Protein AF-A0A8C9AZC6-F1 (afdb_monomer)

Secondary structure (DSSP, 8-state):
----HHHHHTGGGT---HHHHHHHHHHHHHHHHH-TTTGGG--HHHHHHHHHHHHHHHTT----HHHHHHHTT--HHHHHHHHHHHHHHHT-S----HHHHHHHTT-GGGHHHHHHHHHHHHHHS-HHHHTT--TTSHHHHHHHHHHHHHHHHHHHHHHHHTTSS--

Structure (mmCIF, N/CA/C/O backbone):
data_AF-A0A8C9AZC6-F1
#
_entry.id   AF-A0A8C9AZC6-F1
#
loop_
_atom_site.group_PDB
_atom_site.id
_atom_site.type_symbol
_atom_site.label_atom_id
_atom_site.label_alt_id
_atom_site.label_comp_id
_atom_site.label_asym_id
_atom_site.label_entity_id
_atom_site.label_seq_id
_atom_site.pdbx_PDB_ins_code
_atom_site.Cartn_x
_atom_site.Cartn_y
_atom_site.Cartn_z
_atom_site.occupancy
_atom_site.B_iso_or_equiv
_atom_site.auth_seq_id
_atom_site.auth_comp_id
_atom_site.auth_asym_id
_atom_site.auth_atom_id
_atom_site.pdbx_PDB_model_num
ATOM 1 N N . MET A 1 1 ? 10.351 14.699 -25.843 1.00 40.12 1 MET A N 1
ATOM 2 C CA . MET A 1 1 ? 9.679 14.508 -24.543 1.00 40.12 1 MET A CA 1
ATOM 3 C C . MET A 1 1 ? 10.680 13.788 -23.674 1.00 40.12 1 MET A C 1
ATOM 5 O O . MET A 1 1 ? 11.102 12.712 -24.073 1.00 40.12 1 MET A O 1
ATOM 9 N N . GLU A 1 2 ? 11.167 14.421 -22.611 1.00 40.81 2 GLU A N 1
ATOM 10 C CA . GLU A 1 2 ? 12.113 13.778 -21.697 1.00 40.81 2 GLU A CA 1
ATOM 11 C C . GLU A 1 2 ? 11.433 12.533 -21.125 1.00 40.81 2 GLU A C 1
ATOM 13 O O . GLU A 1 2 ? 10.429 12.625 -20.420 1.00 40.81 2 GLU A O 1
ATOM 18 N N . THR A 1 3 ? 11.904 11.355 -21.525 1.00 55.03 3 THR A N 1
ATOM 19 C CA . THR A 1 3 ? 11.431 10.088 -20.983 1.00 55.03 3 THR A CA 1
ATOM 20 C C . THR A 1 3 ? 11.863 10.040 -19.528 1.00 55.03 3 THR A C 1
ATOM 22 O O . THR A 1 3 ? 13.021 9.771 -19.224 1.00 55.03 3 THR A O 1
ATOM 25 N N . GLY A 1 4 ? 10.940 10.344 -18.616 1.00 80.62 4 GLY A N 1
ATOM 26 C CA . GLY A 1 4 ? 11.171 10.159 -17.187 1.00 80.62 4 GLY A CA 1
ATOM 27 C C . GLY A 1 4 ? 11.556 8.708 -16.872 1.00 80.62 4 GLY A C 1
ATOM 28 O O . GLY A 1 4 ? 11.388 7.806 -17.697 1.00 80.62 4 GLY A O 1
ATOM 29 N N . LEU A 1 5 ? 12.046 8.458 -15.655 1.00 87.88 5 LEU A N 1
ATOM 30 C CA . LEU A 1 5 ? 12.464 7.124 -15.189 1.00 87.88 5 LEU A CA 1
ATOM 31 C C . LEU A 1 5 ? 11.436 6.019 -15.506 1.00 87.88 5 LEU A C 1
ATOM 33 O O . LEU A 1 5 ? 11.814 4.913 -15.892 1.00 87.88 5 LEU A O 1
ATOM 37 N N . ILE A 1 6 ? 10.140 6.335 -15.416 1.00 91.38 6 ILE A N 1
ATOM 38 C CA . ILE A 1 6 ? 9.034 5.429 -15.754 1.00 91.38 6 ILE A CA 1
ATOM 39 C C . ILE A 1 6 ? 9.075 5.002 -17.228 1.00 91.38 6 ILE A C 1
ATOM 41 O O . ILE A 1 6 ? 8.999 3.809 -17.517 1.00 91.38 6 ILE A O 1
ATOM 45 N N . GLY A 1 7 ? 9.275 5.943 -18.153 1.00 88.69 7 GLY A N 1
ATOM 46 C CA . GLY A 1 7 ? 9.350 5.671 -19.590 1.00 88.69 7 GLY A CA 1
ATOM 47 C C . GLY A 1 7 ? 10.542 4.797 -19.991 1.00 88.69 7 GLY A C 1
ATOM 48 O O . GLY A 1 7 ? 10.451 4.048 -20.958 1.00 88.69 7 GLY A O 1
ATOM 49 N N . HIS A 1 8 ? 11.641 4.831 -19.229 1.00 90.31 8 HIS A N 1
ATOM 50 C CA . HIS A 1 8 ? 12.798 3.957 -19.459 1.00 90.31 8 HIS A CA 1
ATOM 51 C C . HIS A 1 8 ? 12.644 2.559 -18.845 1.00 90.31 8 HIS A C 1
ATOM 53 O O . HIS A 1 8 ? 13.158 1.580 -19.392 1.00 90.31 8 HIS A O 1
ATOM 59 N N . LEU A 1 9 ? 11.965 2.445 -17.702 1.00 92.12 9 LEU A N 1
ATOM 60 C CA . LEU A 1 9 ? 11.831 1.181 -16.973 1.00 92.12 9 LEU A CA 1
ATOM 61 C C . LEU A 1 9 ? 10.645 0.342 -17.453 1.00 92.12 9 LEU A C 1
ATOM 63 O O . LEU A 1 9 ? 10.752 -0.882 -17.503 1.00 92.12 9 LEU A O 1
ATOM 67 N N . ALA A 1 10 ? 9.541 0.973 -17.845 1.00 91.69 10 ALA A N 1
ATOM 68 C CA . ALA A 1 10 ? 8.328 0.268 -18.237 1.00 91.69 10 ALA A CA 1
ATOM 69 C C . ALA A 1 10 ? 8.499 -0.670 -19.451 1.00 91.69 10 ALA A C 1
ATOM 71 O O . ALA A 1 10 ? 8.075 -1.826 -19.353 1.00 91.69 10 ALA A O 1
ATOM 72 N N . PRO A 1 11 ? 9.214 -0.293 -20.535 1.00 91.12 11 PRO A N 1
ATOM 73 C CA . PRO A 1 11 ? 9.454 -1.207 -21.653 1.00 91.12 11 PRO A CA 1
ATOM 74 C C . PRO A 1 11 ? 10.230 -2.462 -21.238 1.00 91.12 11 PRO A C 1
ATOM 76 O O . PRO A 1 11 ? 9.986 -3.545 -21.763 1.00 91.12 11 PRO A O 1
ATOM 79 N N . ARG A 1 12 ? 11.127 -2.351 -20.245 1.00 89.69 12 ARG A N 1
ATOM 80 C CA . ARG A 1 12 ? 11.892 -3.493 -19.712 1.00 89.69 12 ARG A CA 1
ATOM 81 C C . ARG A 1 12 ? 11.015 -4.495 -18.965 1.00 89.69 12 ARG A C 1
ATOM 83 O O . ARG A 1 12 ? 11.446 -5.629 -18.783 1.00 89.69 12 ARG A O 1
ATOM 90 N N . LEU A 1 13 ? 9.837 -4.066 -18.518 1.00 88.00 13 LEU A N 1
ATOM 91 C CA . LEU A 1 13 ? 8.831 -4.869 -17.823 1.00 88.00 13 LEU A CA 1
ATOM 92 C C . LEU A 1 13 ? 7.727 -5.369 -18.767 1.00 88.00 13 LEU A C 1
ATOM 94 O O . LEU A 1 13 ? 6.790 -6.011 -18.307 1.00 88.00 13 LEU A O 1
ATOM 98 N N . GLY A 1 14 ? 7.813 -5.069 -20.069 1.00 88.38 14 GLY A N 1
ATOM 99 C CA . GLY A 1 14 ? 6.751 -5.375 -21.031 1.00 88.38 14 GLY A CA 1
ATOM 100 C C . GLY A 1 14 ? 5.516 -4.478 -20.889 1.00 88.38 14 GLY A C 1
ATOM 101 O O . GLY A 1 14 ? 4.461 -4.797 -21.429 1.00 88.38 14 GLY A O 1
ATOM 102 N N . LEU A 1 15 ? 5.633 -3.355 -20.173 1.00 88.69 15 LEU A N 1
ATOM 103 C CA . LEU A 1 15 ? 4.550 -2.400 -19.975 1.00 88.69 15 LEU A CA 1
ATOM 104 C C . LEU A 1 15 ? 4.584 -1.340 -21.077 1.00 88.69 15 LEU A C 1
ATOM 106 O O . LEU A 1 15 ? 5.461 -0.476 -21.100 1.00 88.69 15 LEU A O 1
ATOM 110 N N . ALA A 1 16 ? 3.606 -1.403 -21.976 1.00 86.50 16 ALA A N 1
ATOM 111 C CA . ALA A 1 16 ? 3.391 -0.406 -23.027 1.00 86.50 16 ALA A CA 1
ATOM 112 C C . ALA A 1 16 ? 2.029 0.296 -22.910 1.00 86.50 16 ALA A C 1
ATOM 114 O O . ALA A 1 16 ? 1.743 1.227 -23.661 1.00 86.50 16 ALA A O 1
ATOM 115 N N . GLU A 1 17 ? 1.177 -0.146 -21.981 1.00 90.12 17 GLU A N 1
ATOM 116 C CA . GLU A 1 17 ? -0.163 0.403 -21.835 1.00 90.12 17 GLU A CA 1
ATOM 117 C C . GLU A 1 17 ? -0.101 1.830 -21.258 1.00 90.12 17 GLU A C 1
ATOM 119 O O . GLU A 1 17 ? 0.366 2.021 -20.130 1.00 90.12 17 GLU A O 1
ATOM 124 N N . PRO A 1 18 ? -0.609 2.847 -21.979 1.00 89.56 18 PRO A N 1
ATOM 125 C CA . PRO A 1 18 ? -0.495 4.243 -21.557 1.00 89.56 18 PRO A CA 1
ATOM 126 C C . PRO A 1 18 ? -1.233 4.528 -20.242 1.00 89.56 18 PRO A C 1
ATOM 128 O O . PRO A 1 18 ? -0.834 5.420 -19.492 1.00 89.56 18 PRO A O 1
ATOM 131 N N . GLY A 1 19 ? -2.280 3.754 -19.930 1.00 91.62 19 GLY A N 1
ATOM 132 C CA . GLY A 1 19 ? -2.990 3.830 -18.653 1.00 91.62 19 GLY A CA 1
ATOM 133 C C . GLY A 1 19 ? -2.082 3.512 -17.465 1.00 91.62 19 GLY A C 1
ATOM 134 O O . GLY A 1 19 ? -2.041 4.285 -16.505 1.00 91.62 19 GLY A O 1
ATOM 135 N N . VAL A 1 20 ? -1.310 2.424 -17.565 1.00 92.81 20 VAL A N 1
ATOM 136 C CA . VAL A 1 20 ? -0.377 1.980 -16.519 1.00 92.81 20 VAL A CA 1
ATOM 137 C C . VAL A 1 20 ? 0.762 2.982 -16.360 1.00 92.81 20 VAL A C 1
ATOM 139 O O . VAL A 1 20 ? 1.089 3.352 -15.234 1.00 92.81 20 VAL A O 1
ATOM 142 N N . LEU A 1 21 ? 1.324 3.480 -17.469 1.00 93.50 21 LEU A N 1
ATOM 143 C CA . LEU A 1 21 ? 2.411 4.467 -17.441 1.00 93.50 21 LEU A CA 1
ATOM 144 C C . LEU A 1 21 ? 1.989 5.754 -16.733 1.00 93.50 21 LEU A C 1
ATOM 146 O O . LEU A 1 21 ? 2.651 6.191 -15.794 1.00 93.50 21 LEU A O 1
ATOM 150 N N . ARG A 1 22 ? 0.839 6.314 -17.125 1.00 93.88 22 ARG A N 1
ATOM 151 C CA . ARG A 1 22 ? 0.306 7.536 -16.516 1.00 93.88 22 ARG A CA 1
ATOM 152 C C . ARG A 1 22 ? 0.030 7.345 -15.025 1.00 93.88 22 ARG A C 1
ATOM 154 O O . ARG A 1 22 ? 0.291 8.247 -14.233 1.00 93.88 22 ARG A O 1
ATOM 161 N N . LYS A 1 23 ? -0.480 6.172 -14.629 1.00 94.38 23 LYS A N 1
ATOM 162 C CA . LYS A 1 23 ? -0.752 5.866 -13.219 1.00 94.38 23 LYS A CA 1
ATOM 163 C C . LYS A 1 23 ? 0.534 5.694 -12.407 1.00 94.38 23 LYS A C 1
ATOM 165 O O . LYS A 1 23 ? 0.612 6.165 -11.277 1.00 94.38 23 LYS A O 1
ATOM 170 N N . ALA A 1 24 ? 1.561 5.080 -12.989 1.00 94.94 24 ALA A N 1
ATOM 171 C CA . ALA A 1 24 ? 2.864 4.939 -12.350 1.00 94.94 24 ALA A CA 1
ATOM 172 C C . ALA A 1 24 ? 3.566 6.296 -12.161 1.00 94.94 24 ALA A C 1
ATOM 174 O O . ALA A 1 24 ? 4.159 6.536 -11.111 1.00 94.94 24 ALA A O 1
ATOM 175 N N . GLU A 1 25 ? 3.464 7.204 -13.135 1.00 94.25 25 GLU A N 1
ATOM 176 C CA . GLU A 1 25 ? 3.972 8.579 -13.015 1.00 94.25 25 GLU A CA 1
ATOM 177 C C . GLU A 1 25 ? 3.250 9.372 -11.919 1.00 94.25 25 GLU A C 1
ATOM 179 O O . GLU A 1 25 ? 3.892 10.078 -11.140 1.00 94.25 25 GLU A O 1
ATOM 184 N N . GLU A 1 26 ? 1.926 9.223 -11.813 1.00 94.31 26 GLU A N 1
ATOM 185 C CA . GLU A 1 26 ? 1.127 9.804 -10.729 1.00 94.31 26 GLU A CA 1
ATOM 186 C C . GLU A 1 26 ? 1.626 9.326 -9.357 1.00 94.31 26 GLU A C 1
ATOM 188 O O . GLU A 1 26 ? 1.890 10.147 -8.476 1.00 94.31 26 GLU A O 1
ATOM 193 N N . TYR A 1 27 ? 1.817 8.014 -9.187 1.00 94.50 27 TYR A N 1
ATOM 194 C CA . TYR A 1 27 ? 2.336 7.437 -7.944 1.00 94.50 27 TYR A CA 1
ATOM 195 C C . TYR A 1 27 ? 3.752 7.904 -7.623 1.00 94.50 27 TYR A C 1
ATOM 197 O O . TYR A 1 27 ? 4.016 8.244 -6.472 1.00 94.50 27 TYR A O 1
ATOM 205 N N . LEU A 1 28 ? 4.633 8.003 -8.622 1.00 93.00 28 LEU A N 1
ATOM 206 C CA . LEU A 1 28 ? 5.999 8.490 -8.428 1.00 93.00 28 LEU A CA 1
ATOM 207 C C . LEU A 1 28 ? 6.017 9.960 -7.983 1.00 93.00 28 LEU A C 1
ATOM 209 O O . LEU A 1 28 ? 6.767 10.340 -7.085 1.00 93.00 28 LEU A O 1
ATOM 213 N N . ARG A 1 29 ? 5.156 10.798 -8.569 1.00 92.50 29 ARG A N 1
ATOM 214 C CA . ARG A 1 29 ? 5.017 12.198 -8.150 1.00 92.50 29 ARG A CA 1
ATOM 215 C C . ARG A 1 29 ? 4.444 12.306 -6.736 1.00 92.50 29 ARG A C 1
ATOM 217 O O . ARG A 1 29 ? 4.905 13.127 -5.946 1.00 92.50 29 ARG A O 1
ATOM 224 N N . LEU A 1 30 ? 3.452 11.481 -6.399 1.00 92.31 30 LEU A N 1
ATOM 225 C CA . LEU A 1 30 ? 2.877 11.442 -5.053 1.00 92.31 30 LEU A CA 1
ATOM 226 C C . LEU A 1 30 ? 3.882 10.934 -4.013 1.00 92.31 30 LEU A C 1
ATOM 228 O O . LEU A 1 30 ? 3.925 11.472 -2.905 1.00 92.31 30 LEU A O 1
ATOM 232 N N . SER A 1 31 ? 4.711 9.943 -4.350 1.00 91.31 31 SER A N 1
ATOM 233 C CA . SER A 1 31 ? 5.687 9.372 -3.420 1.00 91.31 31 SER A CA 1
ATOM 234 C C . SER A 1 31 ? 6.758 10.386 -3.028 1.00 91.31 31 SER A C 1
ATOM 236 O O . SER A 1 31 ? 7.157 10.424 -1.869 1.00 91.31 31 SER A O 1
ATOM 238 N N . GLN A 1 32 ? 7.170 11.262 -3.946 1.00 89.19 32 GLN A N 1
ATOM 239 C CA . GLN A 1 32 ? 8.133 12.333 -3.658 1.00 89.19 32 GLN A CA 1
ATOM 240 C C . GLN A 1 32 ? 7.643 13.305 -2.575 1.00 89.19 32 GLN A C 1
ATOM 242 O O . GLN A 1 32 ? 8.451 13.849 -1.829 1.00 89.19 32 GLN A O 1
ATOM 247 N N . VAL A 1 33 ? 6.326 13.504 -2.463 1.00 89.94 33 VAL A N 1
ATOM 248 C CA . VAL A 1 33 ? 5.733 14.424 -1.480 1.00 89.94 33 VAL A CA 1
ATOM 249 C C . VAL A 1 33 ? 5.311 13.691 -0.206 1.00 89.94 33 VAL A C 1
ATOM 251 O O . VAL A 1 33 ? 5.541 14.181 0.896 1.00 89.94 33 VAL A O 1
ATOM 254 N N . LYS A 1 34 ? 4.695 12.510 -0.334 1.00 87.38 34 LYS A N 1
ATOM 255 C CA . LYS A 1 34 ? 4.118 11.770 0.801 1.00 87.38 34 LYS A CA 1
ATOM 256 C C . LYS A 1 34 ? 5.094 10.812 1.486 1.00 87.38 34 LYS A C 1
ATOM 258 O O . LYS A 1 34 ? 4.891 10.478 2.648 1.00 87.38 34 LYS A O 1
ATOM 263 N N . CYS A 1 35 ? 6.134 10.352 0.790 1.00 86.81 35 CYS A N 1
ATOM 264 C CA . CYS A 1 35 ? 6.992 9.249 1.239 1.00 86.81 35 CYS A CA 1
ATOM 265 C C . CYS A 1 35 ? 8.431 9.685 1.553 1.00 86.81 35 CYS A C 1
ATOM 267 O O . CYS A 1 35 ? 9.363 8.901 1.389 1.00 86.81 35 CYS A O 1
ATOM 269 N N . ILE A 1 36 ? 8.625 10.912 2.046 1.00 83.62 36 ILE A N 1
ATOM 270 C CA . ILE A 1 36 ? 9.955 11.474 2.3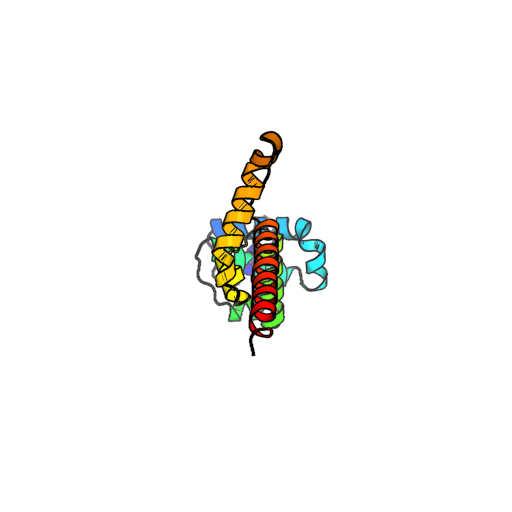56 1.00 83.62 36 ILE A CA 1
ATOM 271 C C . ILE A 1 36 ? 10.732 10.590 3.352 1.00 83.62 36 ILE A C 1
ATOM 273 O O . ILE A 1 36 ? 11.936 10.424 3.226 1.00 83.62 36 ILE A O 1
ATOM 277 N N . GLY A 1 37 ? 10.055 9.953 4.314 1.00 80.94 37 GLY A N 1
ATOM 278 C CA . GLY A 1 37 ? 10.710 9.027 5.250 1.00 80.94 37 GLY A CA 1
ATOM 279 C C . GLY A 1 37 ? 11.174 7.706 4.617 1.00 80.94 37 GLY A C 1
ATOM 280 O O . GLY A 1 37 ? 12.096 7.072 5.122 1.00 80.94 37 GLY A O 1
ATOM 281 N N . LEU A 1 38 ? 10.568 7.291 3.500 1.00 81.12 38 LEU A N 1
ATOM 282 C CA . LEU A 1 38 ? 10.903 6.045 2.803 1.00 81.12 38 LEU A CA 1
ATOM 283 C C . LEU A 1 38 ? 12.110 6.212 1.863 1.00 81.12 38 LEU A C 1
ATOM 285 O O . LEU A 1 38 ? 12.791 5.228 1.557 1.00 81.12 38 LEU A O 1
ATOM 289 N N . SER A 1 39 ? 12.415 7.442 1.433 1.00 75.19 39 SER A N 1
ATOM 290 C CA . SER A 1 39 ? 13.520 7.728 0.505 1.00 75.19 39 SER A CA 1
ATOM 291 C C . SER A 1 39 ? 14.899 7.427 1.097 1.00 75.19 39 SER A C 1
ATOM 293 O O . SER A 1 39 ? 15.833 7.146 0.356 1.00 75.19 39 SER A O 1
ATOM 295 N N . ALA A 1 40 ? 15.041 7.402 2.426 1.00 79.69 40 ALA A N 1
ATOM 296 C CA . ALA A 1 40 ? 16.288 7.000 3.083 1.00 79.69 40 ALA A CA 1
ATOM 297 C C . ALA A 1 40 ? 16.646 5.519 2.844 1.00 79.69 40 ALA A C 1
ATOM 299 O O . ALA A 1 40 ? 17.808 5.129 2.942 1.00 79.69 40 ALA A O 1
ATOM 300 N N . HIS A 1 41 ? 15.649 4.687 2.529 1.00 78.12 41 HIS A N 1
ATOM 301 C CA . HIS A 1 41 ? 15.798 3.242 2.350 1.00 78.12 41 HIS A CA 1
ATOM 302 C C . HIS A 1 41 ? 15.607 2.787 0.898 1.00 78.12 41 HIS A C 1
ATOM 304 O O . HIS A 1 41 ? 15.718 1.594 0.609 1.00 78.12 41 HIS A O 1
ATOM 310 N N . THR A 1 42 ? 15.302 3.712 -0.015 1.00 86.69 42 THR A N 1
ATOM 311 C CA . THR A 1 42 ? 14.945 3.411 -1.404 1.00 86.69 42 THR A CA 1
ATOM 312 C C . THR A 1 42 ? 15.665 4.350 -2.366 1.00 86.69 42 THR A C 1
ATOM 314 O O . THR A 1 42 ? 15.868 5.526 -2.093 1.00 86.69 42 THR A O 1
ATOM 317 N N . THR A 1 43 ? 16.074 3.828 -3.519 1.00 90.12 43 THR A N 1
ATOM 318 C CA . THR A 1 43 ? 16.614 4.636 -4.619 1.00 90.12 43 THR A CA 1
ATOM 319 C C . THR A 1 43 ? 15.481 5.168 -5.497 1.00 90.12 43 THR A C 1
ATOM 321 O O . THR A 1 43 ? 14.368 4.624 -5.492 1.00 90.12 43 THR A O 1
ATOM 324 N N . GLU A 1 44 ? 15.763 6.189 -6.308 1.00 89.06 44 GLU A N 1
ATOM 325 C CA . GLU A 1 44 ? 14.816 6.695 -7.313 1.00 89.06 44 GLU A CA 1
ATOM 326 C C . GLU A 1 44 ? 14.371 5.582 -8.273 1.00 89.06 44 GLU A C 1
ATOM 328 O O . GLU A 1 44 ? 13.179 5.419 -8.531 1.00 89.06 44 GLU A O 1
ATOM 333 N N . THR A 1 45 ? 15.312 4.739 -8.713 1.00 92.19 45 THR A N 1
ATOM 334 C CA . THR A 1 45 ? 15.026 3.565 -9.547 1.00 92.19 45 THR A CA 1
ATOM 335 C C . THR A 1 45 ? 14.114 2.576 -8.828 1.00 92.19 45 THR A C 1
ATOM 337 O O . THR A 1 45 ? 13.122 2.138 -9.405 1.00 92.19 45 THR A O 1
ATOM 340 N N . SER A 1 46 ? 14.394 2.232 -7.562 1.00 92.31 46 SER A N 1
ATOM 341 C CA . SER A 1 46 ? 13.534 1.300 -6.820 1.00 92.31 46 SER A CA 1
ATOM 342 C C . SER A 1 46 ? 12.133 1.863 -6.591 1.00 92.31 46 SER A C 1
ATOM 344 O O . SER A 1 46 ? 11.162 1.122 -6.710 1.00 92.31 46 SER A O 1
ATOM 346 N N . SER A 1 47 ? 12.021 3.172 -6.349 1.00 93.12 47 SER A N 1
ATOM 347 C CA . SER A 1 47 ? 10.737 3.854 -6.174 1.00 93.12 47 SER A CA 1
ATOM 348 C C . SER A 1 47 ? 9.928 3.834 -7.471 1.00 93.12 47 SER A C 1
ATOM 350 O O . SER A 1 47 ? 8.748 3.496 -7.452 1.00 93.12 47 SER A O 1
ATOM 352 N N . ALA A 1 48 ? 10.568 4.099 -8.614 1.00 94.00 48 ALA A N 1
ATOM 353 C CA . ALA A 1 48 ? 9.937 4.016 -9.929 1.00 94.00 48 ALA A CA 1
ATOM 354 C C . ALA A 1 48 ? 9.458 2.590 -10.260 1.00 94.00 48 ALA A C 1
ATOM 356 O O . ALA A 1 48 ? 8.337 2.411 -10.735 1.00 94.00 48 ALA A O 1
ATOM 357 N N . VAL A 1 49 ? 10.267 1.567 -9.956 1.00 95.25 49 VAL A N 1
ATOM 358 C CA . VAL A 1 49 ? 9.884 0.154 -10.130 1.00 95.25 49 VAL A CA 1
ATOM 359 C C . VAL A 1 49 ? 8.701 -0.225 -9.230 1.00 95.25 49 VAL A C 1
ATOM 361 O O . VAL A 1 49 ? 7.786 -0.900 -9.692 1.00 95.25 49 VAL A O 1
ATOM 364 N N . MET A 1 50 ? 8.679 0.216 -7.968 1.00 94.88 50 MET A N 1
ATOM 365 C CA . MET A 1 50 ? 7.545 -0.019 -7.062 1.00 94.88 50 MET A CA 1
ATOM 366 C C . MET A 1 50 ? 6.274 0.699 -7.530 1.00 94.88 50 MET A C 1
ATOM 368 O O . MET A 1 50 ? 5.197 0.117 -7.492 1.00 94.88 50 MET A O 1
ATOM 372 N N . CYS A 1 51 ? 6.384 1.934 -8.028 1.00 94.88 51 CYS A N 1
ATOM 373 C CA . CYS A 1 51 ? 5.245 2.662 -8.594 1.00 94.88 51 CYS A CA 1
ATOM 374 C C . CYS A 1 51 ? 4.667 1.949 -9.826 1.00 94.88 51 CYS A C 1
ATOM 376 O O . CYS A 1 51 ? 3.450 1.913 -9.995 1.00 94.88 51 CYS A O 1
ATOM 378 N N . LEU A 1 52 ? 5.524 1.343 -10.655 1.00 94.94 52 LEU A N 1
ATOM 379 C CA . LEU A 1 52 ? 5.108 0.502 -11.780 1.00 94.94 52 LEU A CA 1
ATOM 380 C C . LEU A 1 52 ? 4.406 -0.783 -11.320 1.00 94.94 52 LEU A C 1
ATOM 382 O O . LEU A 1 52 ? 3.381 -1.136 -11.898 1.00 94.94 52 LEU A O 1
ATOM 386 N N . ASP A 1 53 ? 4.900 -1.444 -10.268 1.00 94.81 53 ASP A N 1
ATOM 387 C CA . ASP A 1 53 ? 4.247 -2.623 -9.672 1.00 94.81 53 ASP A CA 1
ATOM 388 C C . ASP A 1 53 ? 2.849 -2.278 -9.125 1.00 94.81 53 ASP A C 1
ATOM 390 O O . ASP A 1 53 ? 1.858 -2.937 -9.450 1.00 94.81 53 ASP A O 1
ATOM 394 N N . LEU A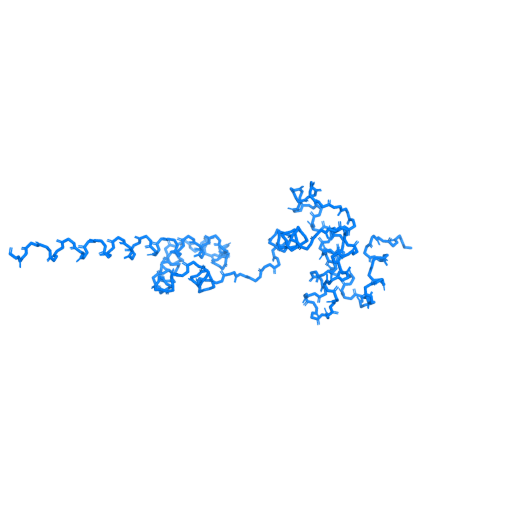 1 54 ? 2.731 -1.177 -8.375 1.00 94.25 54 LEU A N 1
ATOM 395 C CA . LEU A 1 54 ? 1.450 -0.696 -7.843 1.00 94.25 54 LEU A CA 1
ATOM 396 C C . LEU A 1 54 ? 0.471 -0.304 -8.960 1.00 94.25 54 LEU A C 1
ATOM 398 O O . LEU A 1 54 ? -0.719 -0.616 -8.884 1.00 94.25 54 LEU A O 1
ATOM 402 N N . ALA A 1 55 ? 0.949 0.362 -10.015 1.00 94.56 55 ALA A N 1
ATOM 403 C CA . ALA A 1 55 ? 0.123 0.746 -11.158 1.00 94.56 55 ALA A CA 1
ATOM 404 C C . ALA A 1 55 ? -0.375 -0.473 -11.944 1.00 94.56 55 ALA A C 1
ATOM 406 O O . ALA A 1 55 ? -1.562 -0.558 -12.262 1.00 94.56 55 ALA A O 1
ATOM 407 N N . ALA A 1 56 ? 0.507 -1.439 -12.205 1.00 93.56 56 ALA A N 1
ATOM 408 C CA . ALA A 1 56 ? 0.144 -2.687 -12.861 1.00 93.56 56 ALA A CA 1
ATOM 409 C C . ALA A 1 56 ? -0.848 -3.497 -12.017 1.00 93.56 56 ALA A C 1
ATOM 411 O O . ALA A 1 56 ? -1.860 -3.954 -12.543 1.00 93.56 56 ALA A O 1
ATOM 412 N N . SER A 1 57 ? -0.628 -3.585 -10.701 1.00 91.62 57 SER A N 1
ATOM 413 C CA . SER A 1 57 ? -1.551 -4.231 -9.761 1.00 91.62 57 SER A CA 1
ATOM 414 C C . SER A 1 57 ? -2.936 -3.571 -9.775 1.00 91.62 57 SER A C 1
ATOM 416 O O . SER A 1 57 ? -3.950 -4.265 -9.854 1.00 91.62 57 SER A O 1
ATOM 418 N N . CYS A 1 58 ? -2.994 -2.235 -9.789 1.00 89.62 58 CYS A N 1
ATOM 419 C CA . CYS A 1 58 ? -4.240 -1.469 -9.886 1.00 89.62 58 CYS A CA 1
ATOM 420 C C . CYS A 1 58 ? -5.002 -1.749 -11.195 1.00 89.62 58 CYS A C 1
ATOM 422 O O . CYS A 1 58 ? -6.225 -1.888 -11.186 1.00 89.62 58 CYS A O 1
ATOM 424 N N . MET A 1 59 ? -4.282 -1.900 -12.310 1.00 89.31 59 MET A N 1
ATOM 425 C CA . MET A 1 59 ? -4.859 -2.218 -13.622 1.00 89.31 59 MET A CA 1
ATOM 426 C C . MET A 1 59 ? -4.978 -3.723 -13.904 1.00 89.31 59 MET A C 1
ATOM 428 O O . MET A 1 59 ? -5.327 -4.113 -15.014 1.00 89.31 59 MET A O 1
ATOM 432 N N . LYS A 1 60 ? -4.733 -4.581 -12.902 1.00 88.44 60 LYS A N 1
ATOM 433 C CA . LYS A 1 60 ? -4.775 -6.051 -13.017 1.00 88.44 60 LYS A CA 1
ATOM 434 C C . LYS A 1 60 ? -3.862 -6.599 -14.126 1.00 88.44 60 LYS A C 1
ATOM 436 O O . LYS A 1 60 ? -4.153 -7.634 -14.724 1.00 88.44 60 LYS A O 1
ATOM 441 N N . CYS A 1 61 ? -2.749 -5.918 -14.382 1.00 87.31 61 CYS A N 1
ATOM 442 C CA . CYS A 1 61 ? -1.720 -6.346 -15.317 1.00 87.31 61 CYS A CA 1
ATOM 443 C C . CYS A 1 61 ? -0.724 -7.276 -14.593 1.00 87.31 61 CYS A C 1
ATOM 445 O O . CYS A 1 61 ? -0.129 -6.867 -13.591 1.00 87.31 61 CYS A O 1
ATOM 447 N N . PRO A 1 62 ? -0.541 -8.529 -15.046 1.00 87.00 62 PRO A N 1
ATOM 448 C CA . PRO A 1 62 ? 0.379 -9.457 -14.403 1.00 87.00 62 PRO A CA 1
ATOM 449 C C . PRO A 1 62 ? 1.836 -9.070 -14.689 1.00 87.00 62 PRO A C 1
ATOM 451 O O . PRO A 1 62 ? 2.224 -8.889 -15.840 1.00 87.00 62 PRO A O 1
ATOM 454 N N . LEU A 1 63 ? 2.659 -9.015 -13.641 1.00 89.19 63 LEU A N 1
ATOM 455 C CA . LEU A 1 63 ? 4.102 -8.782 -13.735 1.00 89.19 63 LEU A CA 1
ATOM 456 C C . LEU A 1 63 ? 4.889 -9.849 -12.975 1.00 89.19 63 LEU A C 1
ATOM 458 O O . LEU A 1 63 ? 4.450 -10.354 -11.938 1.00 89.19 63 LEU A O 1
ATOM 462 N N . ASP A 1 64 ? 6.097 -10.149 -13.459 1.00 90.94 64 ASP A N 1
ATOM 463 C CA . ASP A 1 64 ? 7.032 -10.997 -12.724 1.00 90.94 64 ASP A CA 1
ATOM 464 C C . ASP A 1 64 ? 7.667 -10.224 -11.558 1.00 90.94 64 ASP A C 1
ATOM 466 O O . ASP A 1 64 ? 8.611 -9.442 -11.715 1.00 90.94 64 ASP A O 1
ATOM 470 N N . ARG A 1 65 ? 7.172 -10.503 -10.349 1.00 89.75 65 ARG A N 1
ATOM 471 C CA . ARG A 1 65 ? 7.698 -9.944 -9.097 1.00 89.75 65 ARG A CA 1
ATOM 472 C C . ARG A 1 65 ? 9.169 -10.278 -8.862 1.00 89.75 65 ARG A C 1
ATOM 474 O O . ARG A 1 65 ? 9.879 -9.467 -8.274 1.00 89.75 65 ARG A O 1
ATOM 481 N N . ALA A 1 66 ? 9.657 -11.441 -9.298 1.00 92.38 66 ALA A N 1
ATOM 482 C CA . ALA A 1 66 ? 11.064 -11.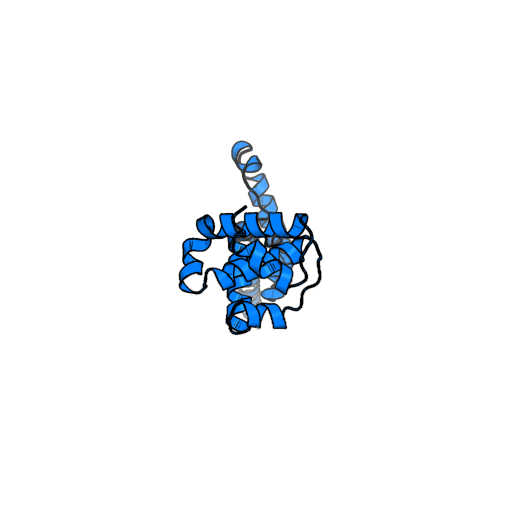792 -9.119 1.00 92.38 66 ALA A CA 1
ATOM 483 C C . ALA A 1 66 ? 11.968 -10.891 -9.970 1.00 92.38 66 ALA A C 1
ATOM 485 O O . ALA A 1 66 ? 13.036 -10.474 -9.514 1.00 92.38 66 ALA A O 1
ATOM 486 N N . TYR A 1 67 ? 11.527 -10.560 -11.182 1.00 93.75 67 TYR A N 1
ATOM 487 C CA . TYR A 1 67 ? 12.224 -9.626 -12.052 1.00 93.75 67 TYR A CA 1
ATOM 488 C C . TYR A 1 67 ? 12.144 -8.180 -11.543 1.00 93.75 67 TYR A C 1
ATOM 490 O O . TYR A 1 67 ? 13.167 -7.497 -11.534 1.00 93.75 67 TYR A O 1
ATOM 498 N N . LEU A 1 68 ? 10.996 -7.739 -11.015 1.00 93.19 68 LEU A N 1
ATOM 499 C CA . LEU A 1 68 ? 10.849 -6.422 -10.374 1.00 93.19 68 LEU A CA 1
ATOM 500 C C . LEU A 1 68 ? 11.830 -6.227 -9.206 1.00 93.19 68 LEU A C 1
ATOM 502 O O . LEU A 1 68 ? 12.535 -5.221 -9.159 1.00 93.19 68 LEU A O 1
ATOM 506 N N . ILE A 1 69 ? 11.941 -7.218 -8.313 1.00 94.38 69 ILE A N 1
ATOM 507 C CA . ILE A 1 69 ? 12.874 -7.189 -7.170 1.00 94.38 69 ILE A CA 1
ATOM 508 C C . ILE A 1 69 ? 14.331 -7.071 -7.648 1.00 94.38 69 ILE A C 1
ATOM 510 O O . ILE A 1 69 ? 15.126 -6.318 -7.082 1.00 94.38 69 ILE A O 1
ATOM 514 N N . LYS A 1 70 ? 14.693 -7.798 -8.714 1.00 93.38 70 LYS A N 1
ATOM 515 C CA . LYS A 1 70 ? 16.030 -7.707 -9.320 1.00 93.38 70 LYS A CA 1
ATOM 516 C C . LYS A 1 70 ? 16.274 -6.329 -9.930 1.00 93.38 70 LYS A C 1
ATOM 518 O O . LYS A 1 70 ? 17.340 -5.758 -9.728 1.00 93.38 70 LYS A O 1
ATOM 523 N N . LEU A 1 71 ? 15.290 -5.791 -10.650 1.00 92.25 71 LEU A N 1
ATOM 524 C CA . LEU A 1 71 ? 15.384 -4.492 -11.313 1.00 92.25 71 LEU A CA 1
ATOM 525 C C . LEU A 1 71 ? 15.476 -3.334 -10.312 1.00 92.25 71 LEU A C 1
ATOM 527 O O . LEU A 1 71 ?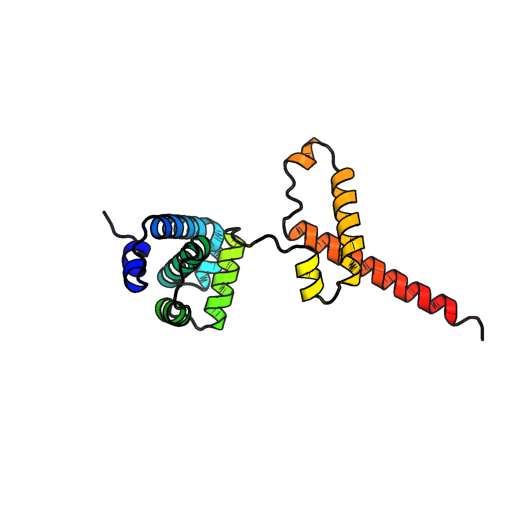 16.186 -2.365 -10.569 1.00 92.25 71 LEU A O 1
ATOM 531 N N . SER A 1 72 ? 14.805 -3.441 -9.163 1.00 91.44 72 SER A N 1
ATOM 532 C CA . SER A 1 72 ? 14.884 -2.444 -8.093 1.00 91.44 72 SER A CA 1
ATOM 533 C C . SER A 1 72 ? 16.204 -2.491 -7.316 1.00 91.44 72 SER A C 1
ATOM 535 O O . SER A 1 72 ? 16.475 -1.575 -6.544 1.00 91.44 72 SER A O 1
ATOM 537 N N . GLY A 1 73 ? 16.997 -3.560 -7.459 1.00 92.12 73 GLY A N 1
ATOM 538 C CA . GLY A 1 73 ? 18.247 -3.752 -6.716 1.00 92.12 73 GLY A CA 1
ATOM 539 C C . GLY A 1 73 ? 18.051 -3.996 -5.216 1.00 92.12 73 GLY A C 1
ATOM 540 O O . GLY A 1 73 ? 18.967 -3.760 -4.433 1.00 92.12 73 GLY A O 1
ATOM 541 N N . LEU A 1 74 ? 16.863 -4.449 -4.800 1.00 91.88 74 LEU A N 1
ATOM 542 C CA . LEU A 1 74 ? 16.536 -4.679 -3.392 1.00 91.88 74 LEU A CA 1
ATOM 543 C C . LEU A 1 74 ? 16.481 -6.175 -3.096 1.00 91.88 74 LEU A C 1
ATOM 545 O O . LEU A 1 74 ? 16.197 -6.997 -3.965 1.00 91.88 74 LEU A O 1
ATOM 549 N N . ASN A 1 75 ? 16.705 -6.545 -1.836 1.00 93.62 75 ASN A N 1
ATOM 550 C CA . ASN A 1 75 ? 16.390 -7.900 -1.398 1.00 93.62 75 ASN A CA 1
ATOM 551 C C . ASN A 1 75 ? 14.860 -8.076 -1.294 1.00 93.62 75 ASN A C 1
ATOM 553 O O . ASN A 1 75 ? 14.117 -7.111 -1.114 1.00 93.62 75 ASN A O 1
ATOM 557 N N . LYS A 1 76 ? 14.383 -9.324 -1.358 1.00 93.75 76 LYS A N 1
ATOM 558 C CA . LYS A 1 76 ? 12.945 -9.640 -1.347 1.00 93.75 76 LYS A CA 1
ATOM 559 C C . LYS A 1 76 ? 12.199 -9.075 -0.129 1.00 93.75 76 LYS A C 1
ATOM 561 O O . LYS A 1 76 ? 11.089 -8.579 -0.289 1.00 93.75 76 LYS A O 1
ATOM 566 N N . LYS A 1 77 ? 12.792 -9.139 1.071 1.00 93.06 77 LYS A N 1
ATOM 567 C CA . LYS A 1 77 ? 12.151 -8.677 2.317 1.00 93.06 77 LYS A CA 1
ATOM 568 C C . LYS A 1 77 ? 12.008 -7.156 2.340 1.00 93.06 77 LYS A C 1
ATOM 570 O O . LYS A 1 77 ? 10.929 -6.645 2.614 1.00 93.06 77 LYS A O 1
ATOM 575 N N . THR A 1 78 ? 13.082 -6.443 2.013 1.00 92.12 78 THR A N 1
ATOM 576 C CA . THR A 1 78 ? 13.100 -4.981 1.924 1.00 92.12 78 THR A CA 1
ATOM 577 C C . THR A 1 78 ? 12.178 -4.504 0.814 1.00 92.12 78 THR A C 1
ATOM 579 O O . THR A 1 78 ? 11.396 -3.598 1.055 1.00 92.12 78 THR A O 1
ATOM 582 N N . TYR A 1 79 ? 12.181 -5.154 -0.355 1.00 94.50 79 TYR A N 1
ATOM 583 C CA . TYR A 1 79 ? 11.255 -4.815 -1.435 1.00 94.50 79 TYR A CA 1
ATOM 584 C C . TYR A 1 79 ? 9.799 -4.913 -0.979 1.00 94.50 79 TYR A C 1
ATOM 586 O O . TYR A 1 79 ? 9.057 -3.952 -1.122 1.00 94.50 79 TYR A O 1
ATOM 594 N N . GLN A 1 80 ? 9.405 -6.040 -0.375 1.00 93.25 80 GLN A N 1
ATOM 595 C CA . GLN A 1 80 ? 8.039 -6.234 0.120 1.00 93.25 80 GLN A CA 1
ATOM 596 C C . GLN A 1 80 ? 7.663 -5.216 1.203 1.00 93.25 80 GLN A C 1
ATOM 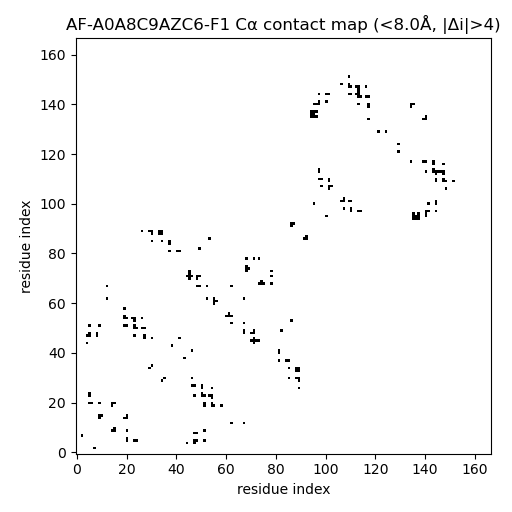598 O O . GLN A 1 80 ? 6.572 -4.657 1.158 1.00 93.25 80 GLN A O 1
ATOM 603 N N . SER A 1 81 ? 8.567 -4.944 2.147 1.00 92.12 81 SER A N 1
ATOM 604 C CA . SER A 1 81 ? 8.339 -3.969 3.219 1.00 92.12 81 SER A CA 1
ATOM 605 C C . SER A 1 81 ? 8.202 -2.535 2.690 1.00 92.12 81 SER A C 1
ATOM 607 O O . SER A 1 81 ? 7.273 -1.816 3.062 1.00 92.12 81 SER A O 1
ATOM 609 N N . CYS A 1 82 ? 9.083 -2.129 1.772 1.00 92.56 82 CYS A N 1
ATOM 610 C CA . CYS A 1 82 ? 9.050 -0.808 1.152 1.00 92.56 82 CYS A CA 1
ATOM 611 C C . CYS A 1 82 ? 7.838 -0.646 0.234 1.00 92.56 82 CYS A C 1
ATOM 613 O O . CYS A 1 82 ? 7.180 0.385 0.299 1.00 92.56 82 CYS A O 1
ATOM 615 N N . LEU A 1 83 ? 7.506 -1.663 -0.568 1.00 93.06 83 LEU A N 1
ATOM 616 C CA . LEU A 1 83 ? 6.318 -1.659 -1.421 1.00 93.06 83 LEU A CA 1
ATOM 617 C C . LEU A 1 83 ? 5.050 -1.516 -0.577 1.00 93.06 83 LEU A C 1
ATOM 619 O O . LEU A 1 83 ? 4.200 -0.695 -0.905 1.00 93.06 83 LEU A O 1
ATOM 623 N N . LYS A 1 84 ? 4.959 -2.249 0.541 1.00 91.19 84 LYS A N 1
ATOM 624 C CA . LYS A 1 84 ? 3.820 -2.143 1.455 1.00 91.19 84 LYS A CA 1
ATOM 625 C C . LYS A 1 84 ? 3.745 -0.767 2.106 1.00 91.19 84 LYS A C 1
ATOM 627 O O . LYS A 1 84 ? 2.697 -0.144 2.088 1.00 91.19 84 LYS A O 1
ATOM 632 N N . SER A 1 85 ? 4.868 -0.248 2.600 1.00 90.56 85 SER A N 1
ATOM 633 C CA . SER A 1 85 ? 4.939 1.117 3.141 1.00 90.56 85 SER A CA 1
ATOM 634 C C . SER A 1 85 ? 4.504 2.167 2.115 1.00 90.56 85 SER A C 1
ATOM 636 O O . SER A 1 85 ? 3.785 3.104 2.455 1.00 90.56 85 SER A O 1
ATOM 638 N N . LEU A 1 86 ? 4.921 2.007 0.857 1.00 91.81 86 LEU A N 1
ATOM 639 C CA . LEU A 1 86 ? 4.549 2.896 -0.238 1.00 91.81 86 LEU A CA 1
ATOM 640 C C . LEU A 1 86 ? 3.044 2.814 -0.533 1.00 91.81 86 LEU A C 1
ATOM 642 O O . LEU A 1 86 ? 2.397 3.849 -0.653 1.00 91.81 86 LEU A O 1
ATOM 646 N N . GLU A 1 87 ? 2.476 1.608 -0.580 1.00 91.19 87 GLU A N 1
ATOM 647 C CA . GLU A 1 87 ? 1.032 1.369 -0.707 1.00 91.19 87 GLU A CA 1
ATOM 648 C C . GLU A 1 87 ? 0.244 2.076 0.413 1.00 91.19 87 GLU A C 1
ATOM 650 O O . GLU A 1 87 ? -0.675 2.849 0.121 1.00 91.19 87 GLU A O 1
ATOM 655 N N . CYS A 1 88 ? 0.669 1.907 1.675 1.00 87.19 88 CYS A N 1
ATOM 656 C CA . CYS A 1 88 ? 0.062 2.551 2.844 1.00 87.19 88 CYS A CA 1
ATOM 657 C C . CYS A 1 88 ? 0.094 4.083 2.733 1.00 87.19 88 CYS A C 1
ATOM 659 O O . CYS A 1 88 ? -0.923 4.756 2.899 1.00 87.19 88 CYS A O 1
ATOM 661 N N . LEU A 1 89 ? 1.276 4.651 2.470 1.00 88.62 89 LEU A N 1
ATOM 662 C CA . LEU A 1 89 ? 1.502 6.101 2.462 1.00 88.62 89 LEU A CA 1
ATOM 663 C C . LEU A 1 89 ? 0.804 6.796 1.289 1.00 88.62 89 LEU A C 1
ATOM 665 O O . LEU A 1 89 ? 0.364 7.943 1.409 1.00 88.62 89 LEU A O 1
ATOM 669 N N . LEU A 1 90 ? 0.683 6.107 0.153 1.00 88.94 90 LEU A N 1
ATOM 670 C CA . LEU A 1 90 ? -0.085 6.589 -0.990 1.00 88.94 90 LEU A CA 1
ATOM 671 C C . LEU A 1 90 ? -1.601 6.446 -0.783 1.00 88.94 90 LEU A C 1
ATOM 673 O O . LEU A 1 90 ? -2.357 7.088 -1.512 1.00 88.94 90 LEU A O 1
ATOM 677 N N . GLY A 1 91 ? -2.041 5.691 0.230 1.00 84.00 91 GLY A N 1
ATOM 678 C CA . GLY A 1 91 ? -3.454 5.422 0.497 1.00 84.00 91 GLY A CA 1
ATOM 679 C C . GLY A 1 91 ? -4.066 4.457 -0.517 1.00 84.00 91 GLY A C 1
ATOM 680 O O . GLY A 1 91 ? -5.241 4.579 -0.844 1.00 84.00 91 GLY A O 1
ATOM 681 N N . LEU A 1 92 ? -3.251 3.552 -1.062 1.00 84.12 92 LEU A N 1
ATOM 682 C CA . LEU A 1 92 ? -3.682 2.528 -2.017 1.00 84.12 92 LEU A CA 1
ATOM 683 C C . LEU A 1 92 ? -4.152 1.249 -1.322 1.00 84.12 92 LEU A C 1
ATOM 685 O O . LEU A 1 92 ? -4.767 0.399 -1.965 1.00 84.12 92 LEU A O 1
ATOM 689 N N . ASP A 1 93 ? -3.878 1.129 -0.023 1.00 71.38 93 ASP A N 1
ATOM 690 C CA . ASP A 1 93 ? -4.353 0.019 0.783 1.00 71.38 93 ASP A CA 1
ATOM 691 C C . ASP A 1 93 ? -5.875 -0.029 0.811 1.00 71.38 93 ASP A C 1
ATOM 693 O O . ASP A 1 93 ? -6.551 0.914 1.226 1.00 71.38 93 ASP A O 1
ATOM 697 N N . SER A 1 94 ? -6.410 -1.187 0.431 1.00 63.66 94 SER A N 1
ATOM 698 C CA . SER A 1 94 ? -7.776 -1.564 0.757 1.00 63.66 94 SER A CA 1
ATOM 699 C C . SER A 1 94 ? -7.948 -1.483 2.271 1.00 63.66 94 SER A C 1
ATOM 701 O O . SER A 1 94 ? -7.227 -2.169 3.001 1.00 63.66 94 SER A O 1
ATOM 703 N N . ASN A 1 95 ? -8.880 -0.643 2.725 1.00 65.88 95 ASN A N 1
ATOM 704 C CA . ASN A 1 95 ? -9.232 -0.487 4.132 1.00 65.88 95 ASN A CA 1
ATOM 705 C C . ASN A 1 95 ? -9.303 -1.854 4.820 1.00 65.88 95 ASN A C 1
ATOM 707 O O . ASN A 1 95 ? -10.129 -2.693 4.462 1.00 65.88 95 ASN A O 1
ATOM 711 N N . ILE A 1 96 ? -8.403 -2.084 5.778 1.00 74.75 96 ILE A N 1
ATOM 712 C CA . ILE A 1 96 ? -8.370 -3.333 6.533 1.00 74.75 96 ILE A CA 1
ATOM 713 C C . ILE A 1 96 ? -9.603 -3.328 7.437 1.00 74.75 96 ILE A C 1
ATOM 715 O O . ILE A 1 96 ? -9.718 -2.503 8.352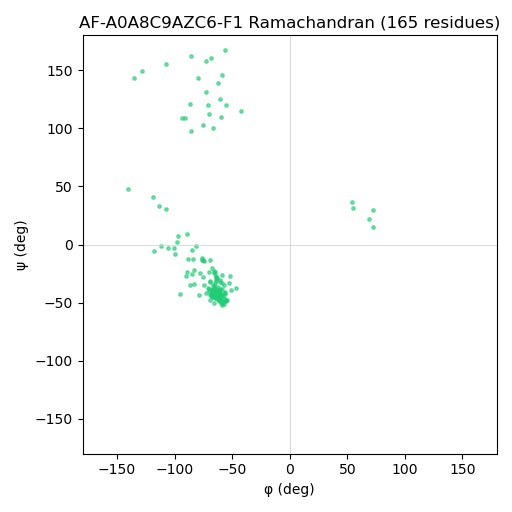 1.00 74.75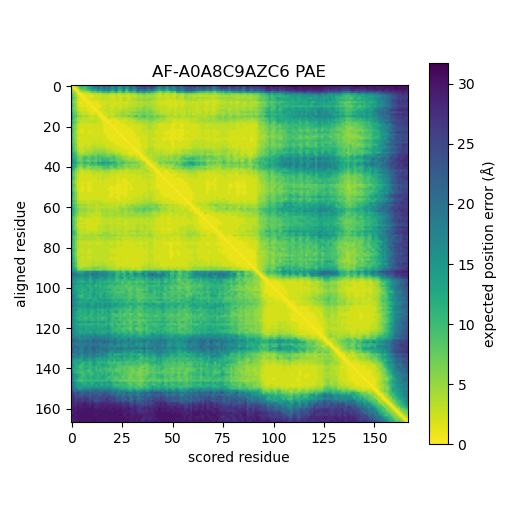 96 ILE A O 1
ATOM 719 N N . GLY A 1 97 ? -10.542 -4.231 7.158 1.00 83.50 97 GLY A N 1
ATOM 720 C CA . GLY A 1 97 ? -11.775 -4.329 7.920 1.00 83.50 97 GLY A CA 1
ATOM 721 C C . GLY A 1 97 ? -11.522 -4.825 9.343 1.00 83.50 97 GLY A C 1
ATOM 722 O O . GLY A 1 97 ? -10.525 -5.489 9.630 1.00 83.50 97 GLY A O 1
ATOM 723 N N . ILE A 1 98 ? -12.479 -4.571 10.242 1.00 88.44 98 ILE A N 1
ATOM 724 C CA . ILE A 1 98 ? -12.455 -5.083 11.627 1.00 88.44 98 ILE A CA 1
ATOM 725 C C . ILE A 1 98 ? -12.219 -6.603 11.643 1.00 88.44 98 ILE A C 1
ATOM 727 O O . ILE A 1 98 ? -11.471 -7.110 12.474 1.00 88.44 98 ILE A O 1
ATOM 731 N N . ARG A 1 99 ? -12.823 -7.333 10.696 1.00 87.38 99 ARG A N 1
ATOM 732 C CA . ARG A 1 99 ? -12.674 -8.787 10.574 1.00 87.38 99 ARG A CA 1
ATOM 733 C C . ARG A 1 99 ? -11.263 -9.204 10.162 1.00 87.38 99 ARG A C 1
ATOM 735 O O . ARG A 1 99 ? -10.736 -10.145 10.746 1.00 87.38 99 ARG A O 1
ATOM 742 N N . ASP A 1 100 ? -10.656 -8.512 9.202 1.00 87.25 100 ASP A N 1
ATOM 743 C CA . ASP A 1 100 ? -9.300 -8.825 8.738 1.00 87.25 100 ASP A CA 1
ATOM 744 C C . ASP A 1 100 ? -8.283 -8.614 9.865 1.00 87.25 100 ASP A C 1
ATOM 746 O O . ASP A 1 100 ? -7.431 -9.470 10.104 1.00 87.25 100 ASP A O 1
ATOM 750 N N . LEU A 1 101 ? -8.435 -7.522 10.625 1.00 88.00 101 LEU A N 1
ATOM 751 C CA . LEU A 1 101 ? -7.655 -7.276 11.839 1.00 88.00 101 LEU A CA 1
ATOM 752 C C . LEU A 1 101 ? -7.885 -8.375 12.880 1.00 88.00 101 LEU A C 1
ATOM 754 O O . LEU A 1 101 ? -6.930 -8.915 13.433 1.00 88.00 101 LEU A O 1
ATOM 758 N N . ALA A 1 102 ? -9.138 -8.748 13.130 1.00 90.81 102 ALA A N 1
ATOM 759 C CA . ALA A 1 102 ? -9.456 -9.747 14.139 1.00 90.81 102 ALA A CA 1
ATOM 760 C C . ALA A 1 102 ? -8.904 -11.139 13.809 1.00 90.81 102 ALA A C 1
ATOM 762 O O . ALA A 1 102 ? -8.502 -11.866 14.714 1.00 90.81 102 ALA A O 1
ATOM 763 N N . VAL A 1 103 ? -8.829 -11.506 12.528 1.00 91.50 103 VAL A N 1
ATOM 764 C CA . VAL A 1 103 ? -8.156 -12.737 12.093 1.00 91.50 103 VAL A CA 1
ATOM 765 C C . VAL A 1 103 ? -6.647 -12.640 12.329 1.00 91.50 103 VAL A C 1
ATOM 767 O O . VAL A 1 103 ? -6.068 -13.566 12.892 1.00 91.50 103 VAL A O 1
ATOM 770 N N . GLN A 1 104 ? -6.010 -11.518 11.970 1.00 88.12 104 GLN A N 1
ATOM 771 C CA . GLN A 1 104 ? -4.566 -11.324 12.172 1.00 88.12 104 GLN A CA 1
ATOM 772 C C . GLN A 1 104 ? -4.156 -11.393 13.649 1.00 88.12 104 GLN A C 1
ATOM 774 O O . GLN A 1 104 ? -3.119 -11.970 13.971 1.00 88.12 104 GLN A O 1
ATOM 779 N N . PHE A 1 105 ? -4.977 -10.842 14.544 1.00 89.56 105 PHE A N 1
ATOM 780 C CA . PHE A 1 105 ? -4.718 -10.823 15.986 1.00 89.56 105 PHE A CA 1
ATOM 781 C C . PHE A 1 105 ? -5.423 -11.946 16.759 1.00 89.56 105 PHE A C 1
ATOM 783 O O . PHE A 1 105 ? -5.375 -11.960 17.985 1.00 89.56 105 PHE A O 1
ATOM 790 N N . SER A 1 106 ? -6.055 -12.898 16.063 1.00 89.56 106 SER A N 1
ATOM 791 C CA . SER A 1 106 ? -6.783 -14.026 16.668 1.00 89.56 106 SER A CA 1
ATOM 792 C C . SER A 1 106 ? -7.850 -13.610 17.698 1.00 89.56 106 SER A C 1
ATOM 794 O O . SER A 1 106 ? -8.073 -14.300 18.686 1.00 89.56 106 SER A O 1
ATOM 796 N N . CYS A 1 107 ? -8.541 -12.492 17.465 1.00 90.56 107 CYS A N 1
ATOM 797 C CA . CYS A 1 107 ? -9.574 -11.936 18.346 1.00 90.56 107 CYS A CA 1
ATOM 798 C C . CYS A 1 107 ? -10.951 -11.845 17.666 1.00 90.56 107 CYS A C 1
ATOM 800 O O . CYS A 1 107 ? -11.694 -10.876 17.827 1.00 90.56 107 CYS A O 1
ATOM 802 N N . THR A 1 108 ? -11.308 -12.872 16.892 1.00 91.62 108 THR A N 1
ATOM 803 C CA . THR A 1 108 ? -12.567 -12.920 16.120 1.00 91.62 108 THR A CA 1
ATOM 804 C C . THR A 1 108 ? -13.831 -12.800 16.982 1.00 91.62 108 THR A C 1
ATOM 806 O O . THR A 1 108 ? -14.831 -12.257 16.518 1.00 91.62 108 THR A O 1
ATOM 809 N N . GLU A 1 109 ? -13.767 -13.199 18.252 1.00 90.25 109 GLU A N 1
ATOM 810 C CA . GLU A 1 109 ? -14.850 -13.061 19.237 1.00 90.25 109 GLU A CA 1
ATOM 811 C C . GLU A 1 109 ? -15.219 -11.595 19.525 1.00 90.25 109 GLU A C 1
ATOM 813 O O . GLU A 1 109 ? -16.370 -11.282 19.823 1.00 90.25 109 GLU A O 1
ATOM 818 N N . ALA A 1 110 ? -14.264 -10.670 19.385 1.00 91.88 110 ALA A N 1
ATOM 819 C CA . ALA A 1 110 ? -14.459 -9.249 19.667 1.00 91.88 110 ALA A CA 1
ATOM 820 C C . ALA A 1 110 ? -15.058 -8.461 18.484 1.00 91.88 110 ALA A C 1
ATOM 822 O O . ALA A 1 110 ? -15.361 -7.278 18.632 1.00 91.88 110 ALA A O 1
ATOM 823 N N . VAL A 1 111 ? -15.247 -9.084 17.312 1.00 92.75 111 VAL A N 1
ATOM 824 C CA . VAL A 1 111 ? -15.665 -8.397 16.071 1.00 92.75 111 VAL A CA 1
ATOM 825 C C . VAL A 1 111 ? -17.042 -7.742 16.193 1.00 92.75 111 VAL A C 1
ATOM 827 O O . VAL A 1 111 ? -17.220 -6.610 15.738 1.00 92.75 111 VAL A O 1
ATOM 830 N N . ASN A 1 112 ? -18.008 -8.427 16.809 1.00 92.06 112 ASN A N 1
ATOM 831 C CA . ASN A 1 112 ? -19.370 -7.903 16.956 1.00 92.06 112 ASN A CA 1
ATOM 832 C C . ASN A 1 112 ? -19.378 -6.671 17.867 1.00 92.06 112 ASN A C 1
ATOM 834 O O . ASN A 1 112 ? -19.830 -5.605 17.459 1.00 92.06 112 ASN A O 1
ATOM 838 N N . MET A 1 113 ? -18.750 -6.783 19.041 1.00 92.56 113 MET A N 1
ATOM 839 C CA . MET A 1 113 ? -18.616 -5.673 19.986 1.00 92.56 113 MET A CA 1
ATOM 840 C C . MET A 1 113 ? -17.832 -4.496 19.388 1.00 92.56 113 MET A C 1
ATOM 842 O O . MET A 1 113 ? -18.184 -3.340 19.609 1.00 92.56 113 MET A O 1
ATOM 846 N N . ALA A 1 114 ? -16.781 -4.765 18.609 1.00 92.94 114 ALA A N 1
ATOM 847 C CA . ALA A 1 114 ? -16.030 -3.725 17.912 1.00 92.94 114 ALA A CA 1
ATOM 848 C C . ALA A 1 114 ? -16.900 -2.981 16.887 1.00 92.94 114 ALA A C 1
ATOM 850 O O . ALA A 1 114 ? -16.810 -1.762 16.787 1.00 92.94 114 ALA A O 1
ATOM 851 N N . SER A 1 115 ? -17.765 -3.695 16.163 1.00 92.38 115 SER A N 1
ATOM 852 C CA . SER A 1 115 ? -18.681 -3.097 15.183 1.00 92.38 115 SER A CA 1
ATOM 853 C C . SER A 1 115 ? -19.746 -2.229 15.864 1.00 92.38 115 SER A C 1
ATOM 855 O O . SER A 1 115 ? -19.973 -1.096 15.447 1.00 92.38 115 SER A O 1
ATOM 857 N N . GLU A 1 116 ? -20.331 -2.714 16.962 1.00 92.88 116 GLU A N 1
ATOM 858 C CA . GLU A 1 116 ? -21.298 -1.962 17.777 1.00 92.88 116 GLU A CA 1
ATOM 859 C C . GLU A 1 116 ? -20.684 -0.699 18.390 1.00 92.88 116 GLU A C 1
ATOM 861 O O . GLU A 1 116 ? -21.313 0.360 18.403 1.00 92.88 116 GLU A O 1
ATOM 866 N N . LEU A 1 117 ? -19.441 -0.784 18.873 1.00 92.38 117 LEU A N 1
ATOM 867 C CA . LEU A 1 117 ? -18.689 0.361 19.391 1.00 92.38 117 LEU A CA 1
ATOM 868 C C . LEU A 1 117 ? -18.489 1.442 18.329 1.00 92.38 117 LEU A C 1
ATOM 870 O O . LEU A 1 117 ? -18.654 2.625 18.619 1.00 92.38 117 LEU A O 1
ATOM 874 N N . LEU A 1 118 ? -18.138 1.032 17.111 1.00 90.62 118 LEU A N 1
ATOM 875 C CA . LEU A 1 118 ? -17.880 1.939 15.998 1.00 90.62 118 LEU A CA 1
ATOM 876 C C . LEU A 1 118 ? -19.174 2.631 15.539 1.00 90.62 118 LEU A C 1
ATOM 878 O O . LEU A 1 118 ? -19.191 3.848 15.373 1.00 90.62 118 LEU A O 1
ATOM 882 N N . GLN A 1 119 ? -20.276 1.882 15.454 1.00 90.56 119 GLN A N 1
ATOM 883 C CA . GLN A 1 119 ? -21.601 2.423 15.142 1.00 90.56 119 GLN A CA 1
ATOM 884 C C . GLN A 1 119 ? -22.124 3.359 16.245 1.00 90.56 119 GLN A C 1
ATOM 886 O O . GLN A 1 119 ? -22.680 4.422 15.969 1.00 90.56 119 GLN A O 1
ATOM 891 N N . SER A 1 120 ? -21.915 2.994 17.512 1.00 90.94 120 SER A N 1
ATOM 892 C CA . SER A 1 120 ? -22.276 3.843 18.652 1.00 90.94 120 SER A CA 1
ATOM 893 C C . SER A 1 120 ? -21.485 5.149 18.628 1.00 90.94 120 SER A C 1
ATOM 895 O O . SER A 1 120 ? -22.060 6.220 18.823 1.00 90.94 120 SER A O 1
ATOM 897 N N . TYR A 1 121 ? -20.184 5.076 18.327 1.00 90.69 121 TYR A N 1
ATOM 898 C CA . TYR A 1 121 ? -19.337 6.251 18.158 1.00 90.69 121 TYR A CA 1
ATOM 899 C C . TYR A 1 121 ? -19.870 7.164 17.049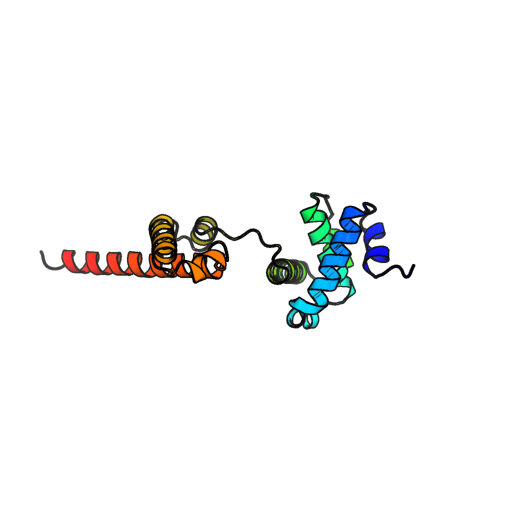 1.00 90.69 121 TYR A C 1
ATOM 901 O O . TYR A 1 121 ? -20.106 8.339 17.315 1.00 90.69 121 TYR A O 1
ATOM 909 N N . GLU A 1 122 ? -20.175 6.625 15.867 1.00 88.94 122 GLU A N 1
ATOM 910 C CA . GLU A 1 122 ? -20.760 7.380 14.750 1.00 88.94 122 GLU A CA 1
ATOM 911 C C . GLU A 1 122 ? -22.047 8.115 15.149 1.00 88.94 122 GLU A C 1
ATOM 913 O O . GLU A 1 122 ? -22.180 9.321 14.930 1.00 88.94 122 GLU A O 1
ATOM 918 N N . SER A 1 123 ? -22.966 7.412 15.817 1.00 88.94 123 SER A N 1
ATOM 919 C CA . SER A 1 123 ? -24.249 7.974 16.255 1.00 88.94 123 SER A CA 1
ATOM 920 C C . SER A 1 123 ? -24.118 9.070 17.319 1.00 88.94 123 SER A C 1
ATOM 922 O O . SER A 1 123 ? -24.992 9.927 17.433 1.00 88.94 123 SER A O 1
ATOM 924 N N . SER A 1 124 ? -23.024 9.062 18.086 1.00 88.94 124 SER A N 1
ATOM 925 C CA . SER A 1 124 ? -22.756 10.047 19.139 1.00 88.94 124 SER A CA 1
ATOM 926 C C . SER A 1 124 ? -22.122 11.344 18.625 1.00 88.94 124 SER A C 1
ATOM 928 O O . SER A 1 124 ? -22.058 12.330 19.361 1.00 88.94 124 SER A O 1
ATOM 930 N N . LEU A 1 125 ? -21.647 11.358 17.374 1.00 86.81 125 LEU A N 1
ATOM 931 C CA . LEU A 1 125 ? -20.983 12.519 16.791 1.00 86.81 125 LEU A CA 1
ATOM 932 C C . LEU A 1 125 ? -21.993 13.574 16.307 1.00 86.81 125 LEU A C 1
ATOM 934 O O . LEU A 1 125 ? -23.027 13.231 15.734 1.00 86.81 125 LEU A O 1
ATOM 938 N N . PRO A 1 126 ? -21.687 14.875 16.456 1.00 85.94 126 PRO A N 1
ATOM 939 C CA . PRO A 1 126 ? -22.453 15.941 15.817 1.00 85.94 126 PRO A CA 1
ATOM 940 C C . PRO A 1 126 ? -22.463 15.793 14.286 1.00 85.94 126 PRO A C 1
ATOM 942 O O . PRO A 1 126 ? -21.449 15.426 13.691 1.00 85.94 126 PRO A O 1
ATOM 945 N N . GLN A 1 127 ? -23.566 16.176 13.633 1.00 76.88 127 GLN A N 1
ATOM 946 C CA . GLN A 1 127 ? -23.745 16.074 12.170 1.00 76.88 127 GLN A CA 1
ATOM 947 C C . GLN A 1 127 ? -22.606 16.726 11.365 1.00 76.88 127 GLN A C 1
ATOM 949 O O . GLN A 1 127 ? -22.217 16.217 10.320 1.00 76.88 127 GLN A O 1
ATOM 954 N N . THR A 1 128 ? -22.015 17.813 11.873 1.00 73.88 128 THR A N 1
ATOM 955 C CA . THR A 1 128 ? -20.872 18.493 11.241 1.00 73.88 128 THR A CA 1
ATOM 956 C C . THR A 1 128 ? -19.614 17.621 11.177 1.00 73.88 128 THR A C 1
ATOM 958 O O . THR A 1 128 ? -18.811 17.784 10.266 1.00 73.88 128 THR A O 1
ATOM 961 N N . GLN A 1 129 ? -19.427 16.704 12.131 1.00 73.69 129 GLN A N 1
ATOM 962 C CA . GLN A 1 129 ? -18.269 15.807 12.186 1.00 73.69 129 GLN A CA 1
ATOM 963 C C . GLN A 1 129 ? -18.512 14.495 11.435 1.00 73.69 129 GLN A C 1
ATOM 965 O O . GLN A 1 129 ? -17.558 13.922 10.928 1.00 73.69 129 GLN A O 1
ATOM 970 N N . GLN A 1 130 ? -19.763 14.043 11.304 1.00 71.31 130 GLN A N 1
ATOM 971 C CA . GLN A 1 130 ? -20.097 12.797 10.596 1.00 71.31 130 GLN A CA 1
ATOM 972 C C . GLN A 1 130 ? -19.754 12.834 9.097 1.00 71.31 130 GLN A C 1
ATOM 974 O O . GLN A 1 130 ? -19.400 11.808 8.530 1.00 71.31 130 GLN A O 1
ATOM 979 N N . VAL A 1 131 ? -19.831 14.002 8.449 1.00 70.06 131 VAL A N 1
ATOM 980 C CA . VAL A 1 131 ? -19.619 14.130 6.991 1.00 70.06 131 VAL A CA 1
ATOM 981 C C . VAL A 1 131 ? -18.140 14.042 6.593 1.00 70.06 131 VAL A C 1
ATOM 983 O O . VAL A 1 131 ? -17.833 13.621 5.481 1.00 70.06 131 VAL A O 1
ATOM 986 N N . ASP A 1 132 ? -17.225 14.422 7.486 1.00 74.06 132 ASP A N 1
ATOM 987 C CA . ASP A 1 132 ? -15.778 14.458 7.211 1.00 74.06 132 ASP A CA 1
ATOM 988 C C . ASP A 1 132 ? -15.035 13.224 7.764 1.00 74.06 132 ASP A C 1
ATOM 990 O O . ASP A 1 132 ? -13.847 13.017 7.506 1.00 74.06 132 ASP A O 1
ATOM 994 N N . LEU A 1 133 ? -15.723 12.378 8.541 1.00 77.44 133 LEU A N 1
ATOM 995 C CA . LEU A 1 133 ? -15.110 11.231 9.200 1.00 77.44 133 LEU A CA 1
ATOM 996 C C . LEU A 1 133 ? -15.242 9.957 8.362 1.00 77.44 133 LEU A C 1
ATOM 998 O O . LEU A 1 133 ? -16.301 9.342 8.279 1.00 77.44 133 LEU A O 1
ATOM 1002 N N . ASP A 1 134 ? -14.124 9.498 7.808 1.00 79.56 134 ASP A N 1
ATOM 1003 C CA . ASP A 1 134 ? -14.052 8.169 7.209 1.00 79.56 134 ASP A CA 1
ATOM 1004 C C . ASP A 1 134 ? -13.728 7.106 8.273 1.00 79.56 134 ASP A C 1
ATOM 1006 O O . ASP A 1 134 ? -12.569 6.882 8.641 1.00 79.56 134 ASP A O 1
ATOM 1010 N N . LEU A 1 135 ? -14.774 6.436 8.757 1.00 79.56 135 LEU A N 1
ATOM 1011 C CA . LEU A 1 135 ? -14.701 5.350 9.737 1.00 79.56 135 LEU A CA 1
ATOM 1012 C C . LEU A 1 135 ? -14.076 4.060 9.191 1.00 79.56 135 LEU A C 1
ATOM 1014 O O . LEU A 1 135 ? -13.699 3.183 9.970 1.00 79.56 135 LEU A O 1
ATOM 1018 N N . SER A 1 136 ? -13.925 3.940 7.869 1.00 76.12 136 SER A N 1
ATOM 1019 C CA . SER A 1 136 ? -13.249 2.796 7.254 1.00 76.12 136 SER A CA 1
ATOM 1020 C C . SER A 1 136 ? -11.727 2.867 7.394 1.00 76.12 136 SER A C 1
ATOM 1022 O O . SER A 1 136 ? -11.036 1.866 7.186 1.00 76.12 136 SER A 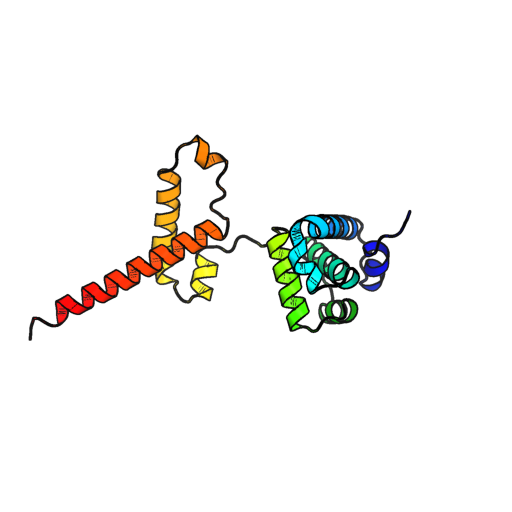O 1
ATOM 1024 N N . ARG A 1 137 ? -11.190 4.021 7.818 1.00 81.00 137 ARG A N 1
ATOM 1025 C CA . ARG A 1 137 ? -9.757 4.186 8.055 1.00 81.00 137 ARG A CA 1
ATOM 1026 C C . ARG A 1 137 ? -9.282 3.241 9.164 1.00 81.00 137 ARG A C 1
ATOM 1028 O O . ARG A 1 137 ? -9.911 3.185 10.226 1.00 81.00 137 ARG A O 1
ATOM 1035 N N . PRO A 1 138 ? -8.101 2.608 9.000 1.00 82.31 138 PRO A N 1
ATOM 1036 C CA . PRO A 1 138 ? -7.534 1.692 9.992 1.00 82.31 138 PRO A CA 1
ATOM 1037 C C . PRO A 1 138 ? -7.455 2.258 11.415 1.00 82.31 138 PRO A C 1
ATOM 1039 O O . PRO A 1 138 ? -7.508 1.505 12.381 1.00 82.31 138 PRO A O 1
ATOM 1042 N N . LEU A 1 139 ? -7.361 3.582 11.570 1.00 85.75 139 LEU A N 1
ATOM 1043 C CA . LEU A 1 139 ? -7.362 4.251 12.872 1.00 85.75 139 LEU A CA 1
ATOM 1044 C C . LEU A 1 139 ? -8.598 3.898 13.718 1.00 85.75 139 LEU A C 1
ATOM 1046 O O . LEU A 1 139 ? -8.459 3.557 14.890 1.00 85.75 139 LEU A O 1
ATOM 1050 N N . PHE A 1 140 ? -9.795 3.962 13.132 1.00 89.75 140 PHE A N 1
ATOM 1051 C CA . PHE A 1 140 ? -11.039 3.730 13.866 1.00 89.75 140 PHE A CA 1
ATOM 1052 C C . PHE A 1 140 ? -11.292 2.239 14.071 1.00 89.75 140 PHE A C 1
ATOM 1054 O O . PHE A 1 140 ? -11.623 1.817 15.179 1.00 89.75 140 PHE A O 1
ATOM 1061 N N . THR A 1 141 ? -11.071 1.426 13.035 1.00 89.81 141 THR A N 1
ATOM 1062 C CA . THR A 1 141 ? -11.282 -0.026 13.112 1.00 89.81 141 THR A CA 1
ATOM 1063 C C . THR A 1 141 ? -10.335 -0.691 14.115 1.00 89.81 141 THR A C 1
ATOM 1065 O O . THR A 1 141 ? -10.771 -1.546 14.889 1.00 89.81 141 THR A O 1
ATOM 1068 N N . THR A 1 142 ? -9.069 -0.260 14.189 1.00 89.69 142 THR A N 1
ATOM 1069 C CA . THR A 1 142 ? -8.110 -0.766 15.189 1.00 89.69 142 THR A CA 1
ATOM 1070 C C . THR A 1 142 ? -8.461 -0.326 16.610 1.00 89.69 142 THR A C 1
ATOM 1072 O O . THR A 1 142 ? -8.427 -1.152 17.524 1.00 89.69 142 THR A O 1
ATOM 1075 N N . ALA A 1 143 ? -8.845 0.939 16.816 1.00 92.12 143 ALA A N 1
ATOM 1076 C CA . ALA A 1 143 ? -9.232 1.457 18.129 1.00 92.12 143 ALA A CA 1
ATOM 1077 C C . ALA A 1 143 ? -10.491 0.767 18.680 1.00 92.12 143 ALA A C 1
ATOM 1079 O O . ALA A 1 143 ? -10.538 0.410 19.863 1.00 92.12 143 ALA A O 1
ATOM 1080 N N . ALA A 1 144 ? -11.488 0.536 17.822 1.00 93.06 144 ALA A N 1
ATOM 1081 C CA . ALA A 1 144 ? -12.704 -0.183 18.178 1.00 93.06 144 ALA A CA 1
ATOM 1082 C C . ALA A 1 144 ? -12.401 -1.636 18.573 1.00 93.06 144 ALA A C 1
ATOM 1084 O O . ALA A 1 144 ? -12.838 -2.086 19.633 1.00 93.06 144 ALA A O 1
ATOM 1085 N N . LEU A 1 145 ? -11.588 -2.343 17.778 1.00 92.50 145 LEU A N 1
ATOM 1086 C CA . LEU A 1 145 ? -11.211 -3.730 18.058 1.00 92.50 145 LEU A CA 1
ATOM 1087 C C . LEU A 1 145 ? -10.395 -3.858 19.349 1.00 92.50 145 LEU A C 1
ATOM 1089 O O . LEU A 1 145 ? -10.694 -4.710 20.180 1.00 92.50 145 LEU A O 1
ATOM 1093 N N . LEU A 1 146 ? -9.415 -2.977 19.568 1.00 93.06 146 LEU A N 1
ATOM 1094 C CA . LEU A 1 146 ? -8.639 -2.943 20.810 1.00 93.06 146 LEU A CA 1
ATOM 1095 C C . LEU A 1 146 ? -9.539 -2.717 22.032 1.00 93.06 146 LEU A C 1
ATOM 1097 O O . LEU A 1 146 ? -9.365 -3.367 23.063 1.00 93.06 146 LEU A O 1
ATOM 1101 N N . SER A 1 147 ? -10.497 -1.795 21.921 1.00 93.25 147 SER A N 1
ATOM 1102 C CA . SER A 1 147 ? -11.426 -1.478 23.008 1.00 93.25 147 SER A CA 1
ATOM 1103 C C . SER A 1 147 ? -12.375 -2.641 23.299 1.00 93.25 147 SER A C 1
ATOM 1105 O O . SER A 1 147 ? -12.605 -2.957 24.466 1.00 93.25 147 SER A O 1
ATOM 1107 N N . ALA A 1 148 ? -12.871 -3.312 22.257 1.00 93.62 148 ALA A N 1
ATOM 1108 C CA . ALA A 1 148 ? -13.689 -4.512 22.385 1.00 93.62 148 ALA A CA 1
ATOM 1109 C C . ALA A 1 148 ? -12.917 -5.646 23.070 1.00 93.62 148 ALA A C 1
ATOM 1111 O O . ALA A 1 148 ? -13.397 -6.193 24.058 1.00 93.62 148 ALA A O 1
ATOM 1112 N N . CYS A 1 149 ? -11.685 -5.925 22.626 1.00 91.62 149 CYS A N 1
ATOM 1113 C CA . CYS A 1 149 ? -10.822 -6.914 23.268 1.00 91.62 149 CYS A CA 1
ATOM 1114 C C . CYS A 1 149 ? -10.600 -6.588 24.750 1.00 91.62 149 CYS A C 1
ATOM 1116 O O . CYS A 1 149 ? -10.750 -7.444 25.609 1.00 91.62 149 CYS A O 1
ATOM 1118 N N . LYS A 1 150 ? -10.301 -5.338 25.111 1.00 90.62 150 LYS A N 1
ATOM 1119 C CA . LYS A 1 150 ? -10.114 -5.003 26.533 1.00 90.62 150 LYS A CA 1
ATOM 1120 C C . LYS A 1 150 ? -11.354 -5.306 27.381 1.00 90.62 150 LYS A C 1
ATOM 1122 O O . LYS A 1 150 ? -11.207 -5.793 28.498 1.00 90.62 150 LYS A O 1
ATOM 1127 N N . ARG A 1 151 ? -12.556 -5.067 26.851 1.00 87.12 151 ARG A N 1
ATOM 1128 C CA . ARG A 1 151 ? -13.817 -5.334 27.559 1.00 87.12 151 ARG A CA 1
ATOM 1129 C C . ARG A 1 151 ? -14.139 -6.822 27.665 1.00 87.12 151 ARG A C 1
ATOM 1131 O O . ARG A 1 151 ? -14.547 -7.258 28.735 1.00 87.12 151 ARG A O 1
ATOM 1138 N N . THR A 1 152 ? -13.936 -7.607 26.605 1.00 79.75 152 THR A N 1
ATOM 1139 C CA . THR A 1 152 ? -14.204 -9.057 26.638 1.00 79.75 152 THR A CA 1
ATOM 1140 C C . THR A 1 152 ? -13.270 -9.791 27.598 1.00 79.75 152 THR A C 1
ATOM 1142 O O . THR A 1 152 ? -13.704 -10.672 28.342 1.00 79.75 152 THR A O 1
ATOM 1145 N N . TRP A 1 153 ? -12.003 -9.381 27.648 1.00 75.88 153 TRP A N 1
ATOM 1146 C CA . TRP A 1 153 ? -11.015 -9.968 28.550 1.00 75.88 153 TRP A CA 1
ATOM 1147 C C . TRP A 1 153 ? -11.211 -9.529 30.009 1.00 75.88 153 TRP A C 1
ATOM 1149 O O . TRP A 1 153 ? -11.032 -10.347 30.909 1.00 75.88 153 TRP A O 1
ATOM 1159 N N . GLN A 1 154 ? -11.648 -8.288 30.264 1.00 64.56 154 GLN A N 1
ATOM 1160 C CA . GLN A 1 154 ? -12.049 -7.858 31.613 1.00 64.56 154 GLN A CA 1
ATOM 1161 C C . GLN A 1 154 ? -13.248 -8.656 32.135 1.00 64.56 154 GLN A C 1
ATOM 1163 O O . GLN A 1 154 ? -13.236 -9.083 33.284 1.00 64.56 154 GLN A O 1
ATOM 1168 N N . PHE A 1 155 ? -14.243 -8.918 31.284 1.00 59.31 155 PHE A N 1
ATOM 1169 C CA . PHE A 1 155 ? -15.410 -9.708 31.677 1.00 59.31 155 PHE A CA 1
ATOM 1170 C C . PHE A 1 155 ? -15.048 -11.166 31.999 1.00 59.31 155 PHE A C 1
ATOM 1172 O O . PHE A 1 155 ? -15.562 -11.713 32.969 1.00 59.31 155 PHE A O 1
ATOM 1179 N N . SER A 1 156 ? -14.120 -11.772 31.242 1.00 58.09 156 SER A N 1
ATOM 1180 C CA . SER A 1 156 ? -13.648 -13.141 31.515 1.00 58.09 156 SER A CA 1
ATOM 1181 C C . SER A 1 156 ? -12.976 -13.278 32.884 1.00 58.09 156 SER A C 1
ATOM 1183 O O . SER A 1 156 ? -13.229 -14.261 33.576 1.00 58.09 156 SER A O 1
ATOM 1185 N N . TYR A 1 157 ? -12.180 -12.288 33.305 1.00 50.53 157 TYR A N 1
ATOM 1186 C CA . TYR A 1 157 ? -11.531 -12.296 34.624 1.00 50.53 157 TYR A CA 1
ATOM 1187 C C . TYR A 1 157 ? -12.520 -12.084 35.781 1.00 50.53 157 TYR A C 1
ATOM 1189 O O . TYR A 1 157 ? -12.408 -12.744 36.811 1.00 50.53 157 TYR A O 1
ATOM 1197 N N . SER A 1 158 ? -13.533 -11.230 35.611 1.00 47.94 158 SER A N 1
ATOM 1198 C CA . SER A 1 158 ? -14.561 -11.035 36.645 1.00 47.94 158 SER A CA 1
ATOM 1199 C C . SER A 1 158 ? -15.467 -12.260 36.818 1.00 47.94 158 SER A C 1
ATOM 1201 O O . SER A 1 158 ? -15.899 -12.552 37.926 1.00 47.94 158 SER A O 1
ATOM 1203 N N . THR A 1 159 ? -15.713 -13.035 35.755 1.00 49.84 159 THR A N 1
ATOM 1204 C CA . THR A 1 159 ? -16.481 -14.290 35.859 1.00 49.84 159 THR A CA 1
ATOM 1205 C C . THR A 1 159 ? -15.708 -15.460 36.472 1.00 49.84 159 THR A C 1
ATOM 1207 O O . THR A 1 159 ? -16.324 -16.467 36.823 1.00 49.84 159 THR A O 1
ATOM 1210 N N . THR A 1 160 ? -14.379 -15.365 36.601 1.00 45.31 160 THR A N 1
ATOM 1211 C CA . THR A 1 160 ? -13.578 -16.394 37.284 1.00 45.31 160 THR A CA 1
ATOM 1212 C C . THR A 1 160 ? -13.517 -16.208 38.800 1.00 45.31 160 THR A C 1
ATOM 1214 O O . THR A 1 160 ? -13.398 -17.207 39.498 1.00 45.31 160 THR A O 1
ATOM 1217 N N . GLU A 1 161 ? -13.681 -14.987 39.323 1.00 44.06 161 GLU A N 1
ATOM 1218 C CA . GLU A 1 161 ? -13.673 -14.738 40.778 1.00 44.06 161 GLU A CA 1
ATOM 1219 C C . GLU A 1 161 ? -14.990 -15.133 41.476 1.00 44.06 161 GLU A C 1
ATOM 1221 O O . GLU A 1 161 ? -14.970 -15.490 42.648 1.00 44.06 161 GLU A O 1
ATOM 1226 N N . GLU A 1 162 ? -16.133 -15.180 40.778 1.00 43.88 162 GLU A N 1
ATOM 1227 C CA . GLU A 1 162 ? -17.413 -15.592 41.394 1.00 43.88 162 GLU A CA 1
ATOM 1228 C C . GLU A 1 162 ? -17.610 -17.119 41.512 1.00 43.88 162 GLU A C 1
ATOM 1230 O O . GLU A 1 162 ? -18.631 -17.571 42.029 1.00 43.88 162 GLU A O 1
ATOM 1235 N N . LYS A 1 163 ? -16.661 -17.947 41.047 1.00 42.31 163 LYS A N 1
ATOM 1236 C CA . LYS A 1 163 ? -16.762 -19.420 41.137 1.00 42.31 163 LYS A CA 1
ATOM 1237 C C . LYS A 1 163 ? -15.874 -20.073 42.197 1.00 42.31 163 LYS A C 1
ATOM 1239 O O . LYS A 1 163 ? -15.979 -21.286 42.363 1.00 42.31 163 LYS A O 1
ATOM 1244 N N . GLU A 1 164 ? -15.048 -19.316 42.919 1.00 44.47 164 GLU A N 1
ATOM 1245 C CA . GLU A 1 164 ? -14.140 -19.870 43.941 1.00 44.47 164 GLU A CA 1
ATOM 1246 C C . GLU A 1 164 ? -14.628 -19.718 45.394 1.00 44.47 164 GLU A C 1
ATOM 1248 O O . GLU A 1 164 ? -14.007 -20.279 46.287 1.00 44.47 164 GLU A O 1
ATOM 1253 N N . ASP A 1 165 ? -15.773 -19.067 45.640 1.00 42.25 165 ASP A N 1
ATOM 1254 C CA . ASP A 1 165 ? -16.298 -18.821 47.001 1.00 42.25 165 ASP A CA 1
ATOM 1255 C C . ASP A 1 165 ? -17.532 -19.690 47.347 1.00 42.25 165 ASP A C 1
ATOM 1257 O O . ASP A 1 165 ? -18.451 -19.296 48.064 1.00 42.25 165 ASP A O 1
ATOM 1261 N N . SER A 1 166 ? -17.614 -20.898 46.778 1.00 45.47 166 SER A N 1
ATOM 1262 C CA . SER A 1 166 ? -18.696 -21.869 47.037 1.00 45.47 166 SER A CA 1
ATOM 1263 C C . SER A 1 166 ? -18.186 -23.313 47.115 1.00 45.47 166 SER A C 1
ATOM 1265 O O . SER A 1 166 ? -18.742 -24.209 46.474 1.00 45.47 166 SER A O 1
ATOM 1267 N N . GLY A 1 167 ? -17.116 -23.530 47.886 1.00 39.09 167 GLY A N 1
ATOM 1268 C CA . GLY A 1 167 ? -16.568 -24.848 48.224 1.00 39.09 167 GLY A CA 1
ATOM 1269 C C . GLY A 1 167 ? -16.256 -24.967 49.706 1.00 39.09 167 GLY A C 1
ATOM 1270 O O . GLY A 1 167 ? -15.444 -24.149 50.183 1.00 39.09 167 GLY A O 1
#

Radius of gyration: 22.35 Å; Cα contacts (8 Å, |Δi|>4): 144; chains: 1; bounding box: 42×43×73 Å

Mean predicted aligned error: 9.83 Å

Solvent-accessible surface area (backbone atoms only — not comparable to full-atom values): 9551 Å² total; per-residue (Å²): 128,87,70,50,73,56,66,65,49,31,62,80,71,72,50,78,55,66,68,40,54,56,44,15,53,51,44,44,58,48,40,70,71,64,35,63,83,54,51,84,80,46,50,74,65,30,47,40,48,44,22,42,51,54,23,26,56,75,69,71,48,91,72,64,62,72,57,50,35,58,74,35,73,43,57,71,68,58,42,52,52,51,46,49,51,48,33,54,62,71,64,68,55,76,63,55,44,53,64,59,52,18,60,77,69,73,42,61,85,26,42,63,55,12,50,52,48,48,53,50,50,57,72,70,48,56,75,86,56,56,79,76,55,68,66,63,41,51,71,49,31,50,52,25,38,55,53,24,44,54,52,57,54,53,51,55,56,60,64,56,64,77,70,72,84,80,128

Foldseek 3Di:
DPCPLLNVVCVVFVHPDVQLSVQLVVLLVLCVVQVPVLCVVFDSQLSSLLSSVLSCVVVVNDTDPVVSCVRRVHDPVSSVVSSVVSCVRSVVDDQCALCNVCVVVVNNVLSVQLVVQLVVVLVPDDPVVNVVDDCSHPVSSVVSSVVSVVVVVVVVVVVVVVPPPPD

Nearest PDB structures (foldseek):
  8s0d-assembly1_F  TM=5.975E-01  e=3.485E-16  Homo sapiens
  6kvg-assembly1_A  TM=7.828E-01  e=3.220E-14  Homo sapiens
  3m03-assembly1_A  TM=9.850E-01  e=1.125E-03  Homo sapiens
  4roc-assembly1_A  TM=5.033E-01  e=1.568E-01  Homo sapiens
  5n9g-assembly1_A  TM=5.054E-01  e=2.366E-01  Homo sapiens

Sequence (167 aa):
METGLIGHLAPRLGLAEPGVLRKAEEYLRLSQVKCIGLSAHTTETSSAVMCLDLAASCMKCPLDRAYLIKLSGLNKKTYQSCLKSLECLLGLDSNIGIRDLAVQFSCTEAVNMASELLQSYESSLPQTQQVDLDLSRPLFTTAALLSACKRTWQFSYSTTEEKEDSG

Organism: Prolemur simus (NCBI:txid1328070)

InterPro domains:
  IPR008721 ORC6, first cyclin-like domain [PF05460] (8-92)
  IPR020529 Origin recognition complex, subunit 6, metazoa/plant [PTHR13394] (8-151)
  IPR054113 ORC6, second cyclin-like domain [PF21913] (96-151)

pLDDT: mean 84.37, std 13.86, range [39.09, 95.25]